Protein AF-A0A2G9PD99-F1 (afdb_monomer_lite)

Sequence (71 aa):
MKKVDKILEEFSNFEIKELEKLKFSGLGKKDVYNISKRFILGQNEFLFGRVEPRDNSELSKVFLFKKSNDS

Foldseek 3Di:
DDDPVVVVVVCVPDDDPDDDDDDDPDQPQWDWDPKDPWDDDPNWIKIKTWTGHPPPDPDTDIDIDIDDPDD

Secondary structure (DSSP, 8-state):
---HHHHHHHHHTS------PPP--S-TTEEEESPPPPEEETTEEEEEEEEEESS--S--EEEEEEPP---

Radius of gyration: 16.62 Å; chains: 1; bounding box: 36×43×35 Å

Structure (mmCIF, N/CA/C/O backbone):
data_AF-A0A2G9PD99-F1
#
_entry.id   AF-A0A2G9PD99-F1
#
loop_
_atom_site.group_PDB
_atom_site.id
_atom_site.type_symbol
_atom_site.label_atom_id
_atom_site.label_alt_id
_atom_site.label_comp_id
_atom_site.label_asym_id
_atom_site.label_entity_id
_atom_site.label_seq_id
_atom_site.pdbx_PDB_ins_code
_atom_site.Cartn_x
_atom_site.Cartn_y
_atom_site.Cartn_z
_atom_site.occupancy
_atom_site.B_iso_or_equiv
_atom_site.auth_seq_id
_atom_site.auth_comp_id
_atom_site.auth_asym_id
_atom_site.auth_atom_id
_atom_site.pdbx_PDB_model_num
ATOM 1 N N . MET A 1 1 ? 12.171 29.249 14.445 1.00 77.88 1 MET A N 1
ATOM 2 C CA . MET A 1 1 ? 11.937 28.073 13.579 1.00 77.88 1 MET A CA 1
ATOM 3 C C . MET A 1 1 ? 12.982 27.019 13.921 1.00 77.88 1 MET A C 1
ATOM 5 O O . MET A 1 1 ? 14.161 27.356 13.912 1.00 77.88 1 MET A O 1
ATOM 9 N N . LYS A 1 2 ? 12.586 25.801 14.318 1.00 80.75 2 LYS A N 1
ATOM 10 C CA . LYS A 1 2 ? 13.554 24.710 14.541 1.00 80.75 2 LYS A CA 1
ATOM 11 C C . LYS A 1 2 ? 14.083 24.229 13.180 1.00 80.75 2 LYS A C 1
ATOM 13 O O . LYS A 1 2 ? 13.346 24.266 12.199 1.00 80.75 2 LYS A O 1
ATOM 18 N N . LYS A 1 3 ? 15.352 23.812 13.113 1.00 93.81 3 LYS A N 1
ATOM 19 C CA . LYS A 1 3 ? 15.906 23.139 11.924 1.00 93.81 3 LYS A CA 1
ATOM 20 C C . LYS A 1 3 ? 15.293 21.742 11.799 1.00 93.81 3 LYS A C 1
ATOM 22 O O . LYS A 1 3 ? 14.989 21.137 12.825 1.00 93.81 3 LYS A O 1
ATOM 27 N N . VAL A 1 4 ? 15.163 21.239 10.571 1.00 93.38 4 VAL A N 1
ATOM 28 C CA . VAL A 1 4 ? 14.609 19.902 10.283 1.00 93.38 4 VAL A CA 1
ATOM 29 C C . VAL A 1 4 ? 15.329 18.820 11.089 1.00 93.38 4 VAL A C 1
ATOM 31 O O . VAL A 1 4 ? 14.661 18.004 11.712 1.00 93.38 4 VAL A O 1
ATOM 34 N N . ASP A 1 5 ? 16.658 18.892 11.195 1.00 94.00 5 ASP A N 1
ATOM 35 C CA . ASP A 1 5 ? 17.466 17.916 11.941 1.00 94.00 5 ASP A CA 1
ATOM 36 C C . ASP A 1 5 ? 17.031 17.784 13.407 1.00 94.00 5 ASP A C 1
ATOM 38 O O . ASP A 1 5 ? 16.871 16.680 13.915 1.00 94.00 5 ASP A O 1
ATOM 42 N N . LYS A 1 6 ? 16.743 18.913 14.072 1.00 92.62 6 LYS A N 1
ATOM 43 C CA . LYS A 1 6 ? 16.272 18.913 15.467 1.00 92.62 6 LYS A CA 1
ATOM 44 C C . LYS A 1 6 ? 14.865 18.336 15.605 1.00 92.62 6 LYS A C 1
ATOM 46 O O . LYS A 1 6 ? 14.553 17.715 16.610 1.00 92.62 6 LYS A O 1
ATOM 51 N N . ILE A 1 7 ? 14.006 18.555 14.609 1.00 93.81 7 ILE A N 1
ATOM 52 C CA . ILE A 1 7 ? 12.644 18.004 14.598 1.00 93.81 7 ILE A CA 1
ATOM 53 C C . ILE A 1 7 ? 12.696 16.482 14.392 1.00 93.81 7 ILE A C 1
ATOM 55 O O . ILE A 1 7 ? 11.931 15.754 15.020 1.00 93.81 7 ILE A O 1
ATOM 59 N N . LEU A 1 8 ? 13.614 15.998 13.550 1.00 92.94 8 LEU A N 1
ATOM 60 C CA . LEU A 1 8 ? 13.826 14.568 13.324 1.00 92.94 8 LEU A CA 1
ATOM 61 C C . LEU A 1 8 ? 14.377 13.858 14.566 1.00 92.94 8 LEU A C 1
ATOM 63 O O . LEU A 1 8 ? 13.908 12.770 14.880 1.00 92.94 8 LEU A O 1
ATOM 67 N N . GLU A 1 9 ? 15.314 14.474 15.289 1.00 92.31 9 GLU A N 1
ATOM 68 C CA . GLU A 1 9 ? 15.854 13.939 16.549 1.00 92.31 9 GLU A CA 1
ATOM 69 C C . GLU A 1 9 ? 14.779 13.852 17.649 1.00 92.31 9 GLU A C 1
ATOM 71 O O . GLU A 1 9 ? 14.676 12.861 18.371 1.00 92.31 9 GLU A O 1
ATOM 76 N N . GLU A 1 10 ? 13.913 14.863 17.759 1.00 91.88 10 G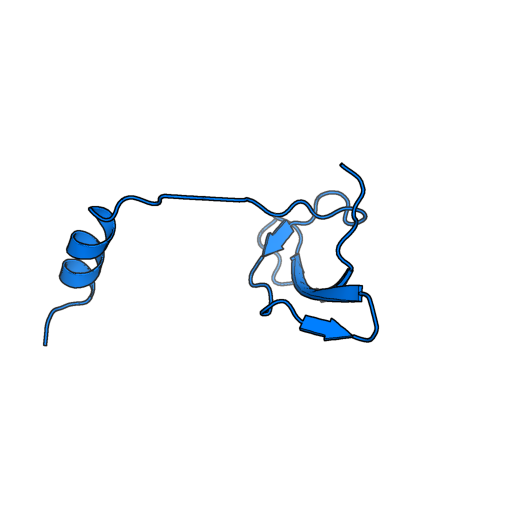LU A N 1
ATOM 77 C CA . GLU A 1 10 ? 12.768 14.817 18.677 1.00 91.88 10 GLU A CA 1
ATOM 78 C C . GLU A 1 10 ? 11.792 13.689 18.297 1.00 91.88 10 GLU A C 1
ATOM 80 O O . GLU A 1 10 ? 11.297 12.978 19.171 1.00 91.88 10 GLU A O 1
ATOM 85 N N . PHE A 1 11 ? 11.556 13.480 16.997 1.00 89.88 11 PHE A N 1
ATOM 86 C CA . PHE A 1 11 ? 10.694 12.409 16.497 1.00 89.88 11 PHE A CA 1
ATOM 87 C C . PHE A 1 11 ? 11.309 11.010 16.641 1.00 89.88 11 PHE A C 1
ATOM 89 O O . PHE A 1 11 ? 10.577 10.052 16.867 1.00 89.88 11 PHE A O 1
ATOM 96 N N . SER A 1 12 ? 12.633 10.854 16.550 1.00 88.06 12 SER A N 1
ATOM 97 C CA . SER A 1 12 ? 13.273 9.534 16.654 1.00 88.06 12 SER A CA 1
ATOM 98 C C . SER A 1 12 ? 13.142 8.908 18.043 1.00 88.06 12 SER A C 1
ATOM 100 O O . SER A 1 12 ? 13.281 7.698 18.181 1.00 88.06 12 SER A O 1
ATOM 102 N N . ASN A 1 13 ? 12.854 9.721 19.060 1.00 87.62 13 ASN A N 1
ATOM 103 C CA . ASN A 1 13 ? 12.558 9.260 20.416 1.00 87.62 13 ASN A CA 1
ATOM 104 C C . ASN A 1 13 ? 11.088 8.836 20.598 1.00 87.62 13 ASN A C 1
ATOM 106 O O . ASN A 1 13 ? 10.696 8.430 21.691 1.00 87.62 13 ASN A O 1
ATOM 110 N N . PHE A 1 14 ? 10.258 8.950 19.556 1.00 87.62 14 PHE A N 1
ATOM 111 C CA . PHE A 1 14 ? 8.853 8.571 19.601 1.00 87.62 14 PHE A CA 1
ATOM 112 C C . PHE A 1 14 ? 8.699 7.054 19.453 1.00 87.62 14 PHE A C 1
ATOM 114 O O . PHE A 1 14 ? 9.183 6.449 18.497 1.00 87.62 14 PHE A O 1
ATOM 121 N N . GLU A 1 15 ? 7.991 6.431 20.390 1.00 89.56 15 GLU A N 1
ATOM 122 C CA . GLU A 1 15 ? 7.748 4.991 20.366 1.00 89.56 15 GLU A CA 1
ATOM 123 C C . GLU A 1 15 ? 6.626 4.647 19.373 1.00 89.56 15 GLU A C 1
ATOM 125 O O . GLU A 1 15 ? 5.488 5.117 19.486 1.00 89.56 15 GLU A O 1
ATOM 130 N N . ILE A 1 16 ? 6.939 3.810 18.380 1.00 88.44 16 ILE A N 1
ATOM 131 C CA . ILE A 1 16 ? 5.945 3.282 17.443 1.00 88.44 16 ILE A CA 1
ATOM 132 C C . ILE A 1 16 ? 5.183 2.157 18.144 1.00 88.44 16 ILE A C 1
ATOM 134 O O . ILE A 1 16 ? 5.731 1.085 18.377 1.00 88.44 16 ILE A O 1
ATOM 138 N N . LYS A 1 17 ? 3.906 2.400 18.451 1.00 88.81 17 LYS A N 1
ATOM 139 C CA . LYS A 1 17 ? 3.046 1.428 19.147 1.00 88.81 17 LYS A CA 1
ATOM 140 C C . LYS A 1 17 ? 2.680 0.224 18.284 1.00 88.81 17 LYS A C 1
ATOM 142 O O . LYS A 1 17 ? 2.657 -0.900 18.768 1.00 88.81 17 LYS A O 1
ATOM 147 N N . GLU A 1 18 ? 2.375 0.470 17.013 1.00 90.94 18 GLU A N 1
ATOM 148 C CA . GLU A 1 18 ? 1.907 -0.546 16.073 1.00 90.94 18 GLU A CA 1
ATOM 149 C C . GLU A 1 18 ? 2.514 -0.295 14.693 1.00 90.94 18 GLU A C 1
ATOM 151 O O . GLU A 1 18 ? 2.554 0.839 14.209 1.00 90.94 18 GLU A O 1
ATOM 156 N N . LEU A 1 19 ? 2.996 -1.364 14.058 1.00 90.00 19 LEU A N 1
ATOM 157 C CA . LEU A 1 19 ? 3.596 -1.327 12.731 1.00 90.00 19 LEU A CA 1
ATOM 158 C C . LEU A 1 19 ? 3.148 -2.548 11.934 1.00 90.00 19 LEU A C 1
ATOM 160 O O . LEU A 1 19 ? 3.341 -3.685 12.359 1.00 90.00 19 LEU A O 1
ATOM 164 N N . GLU A 1 20 ? 2.638 -2.310 10.731 1.00 89.88 20 GLU A N 1
ATOM 165 C CA . GLU A 1 20 ? 2.273 -3.362 9.790 1.00 89.88 20 GLU A CA 1
ATOM 166 C C . GLU A 1 20 ? 2.942 -3.098 8.437 1.00 89.88 20 GLU A C 1
ATOM 168 O O . GLU A 1 20 ? 2.874 -1.993 7.893 1.00 89.88 20 GLU A O 1
ATOM 173 N N . LYS A 1 21 ? 3.580 -4.127 7.868 1.00 91.44 21 LYS A N 1
ATOM 174 C CA . LYS A 1 21 ? 4.014 -4.111 6.467 1.00 91.44 21 LYS A CA 1
ATOM 175 C C . LYS A 1 21 ? 2.955 -4.790 5.613 1.00 91.44 21 LYS A C 1
ATOM 177 O O . LYS A 1 21 ? 2.644 -5.958 5.830 1.00 91.44 21 LYS A O 1
ATOM 182 N N . LEU A 1 22 ? 2.461 -4.077 4.606 1.00 93.44 22 LEU A N 1
ATOM 183 C CA . LEU A 1 22 ? 1.500 -4.634 3.658 1.00 93.44 22 LEU A CA 1
ATOM 184 C C . LEU A 1 22 ? 2.169 -5.684 2.771 1.00 93.44 22 LEU A C 1
ATOM 186 O O . LEU A 1 22 ? 3.287 -5.488 2.290 1.00 93.44 22 LEU A O 1
ATOM 190 N N . LYS A 1 23 ? 1.457 -6.785 2.532 1.00 94.62 23 LYS A N 1
ATOM 191 C CA . LYS A 1 23 ? 1.851 -7.825 1.582 1.00 94.62 23 LYS A CA 1
ATOM 192 C C . LYS A 1 23 ? 1.052 -7.651 0.295 1.00 94.62 23 LYS A C 1
ATOM 194 O O . LYS A 1 23 ? -0.167 -7.516 0.333 1.00 94.62 23 LYS A O 1
ATOM 199 N N . PHE A 1 24 ? 1.747 -7.686 -0.837 1.00 95.19 24 PHE A N 1
ATOM 200 C CA . PHE A 1 24 ? 1.151 -7.602 -2.168 1.00 95.19 24 PHE A CA 1
ATOM 201 C C . PHE A 1 24 ? 1.430 -8.894 -2.935 1.00 95.19 24 PHE A C 1
ATOM 203 O O . PHE A 1 24 ? 2.546 -9.411 -2.901 1.00 95.19 24 PHE A O 1
ATOM 210 N N . SER A 1 25 ? 0.421 -9.419 -3.626 1.00 94.81 25 SER A N 1
ATOM 211 C CA . SER A 1 25 ? 0.508 -10.646 -4.424 1.00 94.81 25 SER A CA 1
ATOM 212 C C . SER A 1 25 ? 0.384 -10.345 -5.923 1.00 94.81 25 SER A C 1
ATOM 214 O O . SER A 1 25 ? -0.062 -9.273 -6.326 1.00 94.81 25 SER A O 1
ATOM 216 N N . GLY A 1 26 ? 0.821 -11.283 -6.772 1.00 93.56 26 GLY A N 1
ATOM 217 C CA . GLY A 1 26 ? 0.674 -11.179 -8.233 1.00 93.56 26 GLY A CA 1
ATOM 218 C C . GLY A 1 26 ? 1.711 -10.310 -8.962 1.00 93.56 26 GLY A C 1
ATOM 219 O O . GLY A 1 26 ? 1.539 -10.035 -10.145 1.00 93.56 26 GLY A O 1
ATOM 220 N N . LEU A 1 27 ? 2.795 -9.886 -8.298 1.00 92.12 27 LEU A N 1
ATOM 221 C CA . LEU A 1 27 ? 3.769 -8.924 -8.856 1.00 92.12 27 LEU A CA 1
ATOM 222 C C . LEU A 1 27 ? 5.161 -9.507 -9.167 1.00 92.12 27 LEU A C 1
ATOM 224 O O . LEU A 1 27 ? 6.029 -8.806 -9.701 1.00 92.12 27 LEU A O 1
ATOM 228 N N . GLY A 1 28 ? 5.390 -10.789 -8.870 1.00 91.25 28 GLY A N 1
ATOM 229 C CA . GLY A 1 28 ? 6.698 -11.429 -9.022 1.00 91.25 28 GLY A CA 1
ATOM 230 C C . GLY A 1 28 ? 7.727 -10.844 -8.049 1.00 91.25 28 GLY A C 1
ATOM 231 O O . GLY A 1 28 ? 7.517 -10.884 -6.844 1.00 91.25 28 GLY A O 1
ATOM 232 N N . LYS A 1 29 ? 8.836 -10.305 -8.577 1.00 91.88 29 LYS A N 1
ATOM 233 C CA . LYS A 1 29 ? 9.943 -9.707 -7.798 1.00 91.88 29 LYS A CA 1
ATOM 234 C C . LYS A 1 29 ? 9.907 -8.169 -7.733 1.00 91.88 29 LYS A C 1
ATOM 236 O O . LYS A 1 29 ? 10.937 -7.552 -7.483 1.00 91.88 29 LYS A O 1
ATOM 241 N N . LYS A 1 30 ? 8.774 -7.547 -8.068 1.00 93.88 30 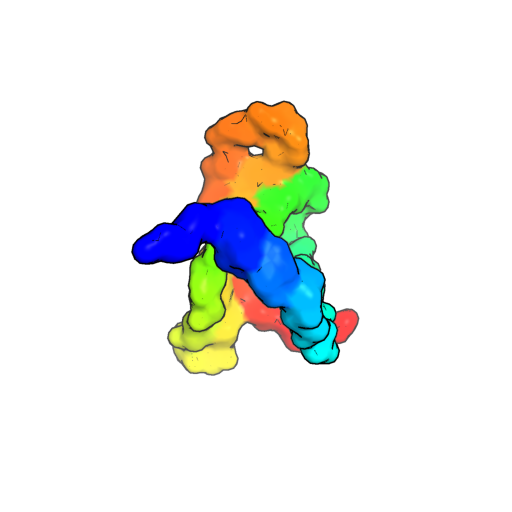LYS A N 1
ATOM 242 C CA . LYS A 1 30 ? 8.640 -6.083 -8.050 1.00 93.88 30 LYS A CA 1
ATOM 243 C C . LYS A 1 30 ? 8.242 -5.600 -6.663 1.00 93.88 30 LYS A C 1
ATOM 245 O O . LYS A 1 30 ? 7.446 -6.254 -5.991 1.00 93.88 30 LYS A O 1
ATOM 250 N N . ASP A 1 31 ? 8.748 -4.435 -6.295 1.00 95.00 31 ASP A N 1
ATOM 251 C CA . ASP A 1 31 ? 8.393 -3.763 -5.056 1.00 95.00 31 ASP A CA 1
ATOM 252 C C . ASP A 1 31 ? 7.109 -2.956 -5.226 1.00 95.00 31 ASP A C 1
ATOM 254 O O . ASP A 1 31 ? 6.788 -2.498 -6.326 1.00 95.00 31 ASP A O 1
ATOM 258 N N . VAL A 1 32 ? 6.403 -2.746 -4.112 1.00 96.56 32 VAL A N 1
ATOM 259 C CA . VAL A 1 32 ? 5.284 -1.804 -4.019 1.00 96.56 32 VAL A CA 1
ATOM 260 C C . VAL A 1 32 ? 5.576 -0.793 -2.927 1.00 96.56 32 VAL A C 1
ATOM 262 O O . VAL A 1 32 ? 5.809 -1.164 -1.777 1.00 96.56 32 VAL A O 1
ATOM 265 N N . TYR A 1 33 ? 5.548 0.487 -3.279 1.00 95.50 33 TYR A N 1
ATOM 266 C CA . TYR A 1 33 ? 5.788 1.585 -2.346 1.00 95.50 33 TYR A CA 1
ATOM 267 C C . TYR A 1 33 ? 5.037 2.848 -2.793 1.00 95.50 33 TYR A C 1
ATOM 269 O O . TYR A 1 33 ? 4.289 2.811 -3.771 1.00 95.50 33 TYR A O 1
ATOM 277 N N . ASN A 1 34 ? 5.173 3.949 -2.042 1.00 96.31 34 ASN A N 1
ATOM 278 C CA . ASN A 1 34 ? 4.483 5.223 -2.300 1.00 96.31 34 ASN A CA 1
ATOM 279 C C . ASN A 1 34 ? 2.988 5.038 -2.614 1.00 96.31 34 ASN A C 1
ATOM 281 O O . ASN A 1 34 ? 2.478 5.505 -3.632 1.00 96.31 34 ASN A O 1
ATOM 285 N N . ILE A 1 35 ? 2.309 4.285 -1.747 1.00 97.44 35 ILE A N 1
ATOM 286 C CA . ILE A 1 35 ? 0.896 3.952 -1.911 1.00 97.44 35 ILE A CA 1
ATOM 287 C C . ILE A 1 35 ? -0.005 5.169 -1.690 1.00 97.44 35 ILE A C 1
ATOM 289 O O . ILE A 1 35 ? 0.322 6.080 -0.927 1.00 97.44 35 ILE A O 1
ATOM 293 N N . SER A 1 36 ? -1.182 5.152 -2.311 1.00 97.94 36 SER A N 1
ATOM 294 C CA . SER A 1 36 ? -2.256 6.073 -1.956 1.00 97.94 36 SER A CA 1
ATOM 295 C C . SER A 1 36 ? -2.833 5.733 -0.582 1.00 97.94 36 SER A C 1
ATOM 297 O O . SER A 1 36 ? -2.684 4.622 -0.064 1.00 97.94 36 SER A O 1
ATOM 299 N N . LYS A 1 37 ? -3.611 6.667 -0.024 1.00 96.94 37 LYS A N 1
ATOM 300 C CA . LYS A 1 37 ? -4.544 6.332 1.054 1.00 96.94 37 LYS A CA 1
ATOM 301 C C . LYS A 1 37 ? -5.501 5.232 0.573 1.00 96.94 37 LYS A C 1
ATOM 303 O O . LYS A 1 37 ? -5.882 5.210 -0.602 1.00 96.94 37 LYS A O 1
ATOM 308 N N . ARG A 1 38 ? -5.883 4.334 1.482 1.00 97.06 38 ARG A N 1
ATOM 309 C CA . ARG A 1 38 ? -6.925 3.332 1.233 1.00 97.06 38 ARG A CA 1
ATOM 310 C C . ARG A 1 38 ? -8.277 4.013 1.012 1.00 97.06 38 ARG A C 1
ATOM 312 O O . ARG A 1 38 ? -8.558 5.040 1.634 1.00 97.06 38 ARG A O 1
ATOM 319 N N . PHE A 1 39 ? -9.105 3.438 0.150 1.00 97.88 39 PHE A N 1
ATOM 320 C CA . PHE A 1 39 ? -10.452 3.923 -0.137 1.00 97.88 39 PHE A CA 1
ATOM 321 C C . PHE A 1 39 ? -11.424 2.765 -0.360 1.00 97.88 39 PHE A C 1
ATOM 323 O O . PHE A 1 39 ? -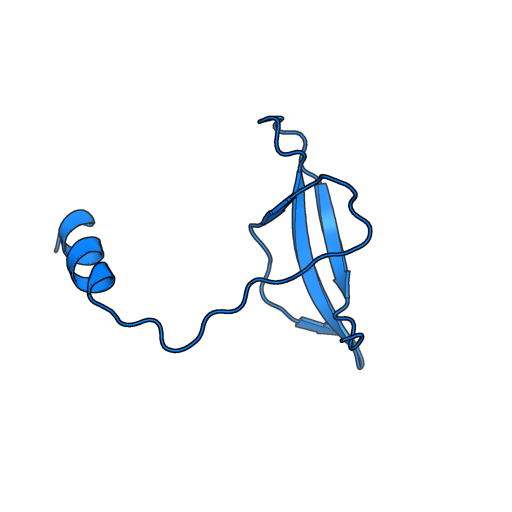11.026 1.661 -0.727 1.00 97.88 39 PHE A O 1
ATOM 330 N N . ILE A 1 40 ? -12.709 3.024 -0.132 1.00 98.06 40 ILE A N 1
ATOM 331 C CA . ILE A 1 40 ? -13.777 2.040 -0.305 1.00 98.06 40 ILE A CA 1
ATOM 332 C C . ILE A 1 40 ? -14.501 2.313 -1.622 1.00 98.06 40 ILE A C 1
ATOM 334 O O . ILE A 1 40 ? -14.872 3.452 -1.902 1.00 98.06 40 ILE A O 1
ATOM 338 N N . LEU A 1 41 ? -14.725 1.264 -2.413 1.00 97.12 41 LEU A N 1
ATOM 339 C CA . LEU A 1 41 ? -15.587 1.296 -3.592 1.00 97.12 41 LEU A CA 1
ATOM 340 C C . LEU A 1 41 ? -16.552 0.105 -3.533 1.00 97.12 41 LEU A C 1
ATOM 342 O O . LEU A 1 41 ? -16.151 -1.060 -3.628 1.00 97.12 41 LEU A O 1
ATOM 346 N N . GLY A 1 42 ? -17.837 0.402 -3.333 1.00 95.94 42 GLY A N 1
ATOM 347 C CA . GLY A 1 42 ? -18.841 -0.610 -3.007 1.00 95.94 42 GLY A CA 1
ATOM 348 C C . GLY A 1 42 ? -18.550 -1.250 -1.647 1.00 95.94 42 GLY A C 1
ATOM 349 O O . GLY A 1 42 ? -18.438 -0.553 -0.646 1.00 95.94 42 GLY A O 1
ATOM 350 N N . GLN A 1 43 ? -18.408 -2.576 -1.617 1.00 95.81 43 GLN A N 1
ATOM 351 C CA . GLN A 1 43 ? -18.107 -3.346 -0.398 1.00 95.81 43 GLN A CA 1
ATOM 352 C C . GLN A 1 43 ? -16.617 -3.692 -0.244 1.00 95.81 43 GLN A C 1
ATOM 354 O O . GLN A 1 43 ? -16.250 -4.482 0.620 1.00 95.81 43 GLN A O 1
ATOM 359 N N . ASN A 1 44 ? -15.750 -3.153 -1.105 1.00 96.50 44 ASN A N 1
ATOM 360 C CA . ASN A 1 44 ? -14.351 -3.559 -1.180 1.00 96.50 44 ASN A CA 1
ATOM 361 C C . ASN A 1 44 ? -13.420 -2.385 -0.852 1.00 96.50 44 ASN A C 1
ATOM 363 O O . ASN A 1 44 ? -13.653 -1.258 -1.292 1.00 96.50 44 ASN A O 1
ATOM 367 N N . GLU A 1 45 ? -12.349 -2.671 -0.110 1.00 97.62 45 GLU A N 1
ATOM 368 C CA . GLU A 1 45 ? -11.260 -1.728 0.158 1.00 97.62 45 GLU A CA 1
ATOM 369 C C . GLU A 1 45 ? -10.172 -1.856 -0.910 1.00 97.62 45 GLU A C 1
ATOM 371 O O . GLU A 1 45 ? -9.763 -2.963 -1.275 1.00 97.62 45 GLU A O 1
ATOM 376 N N . PHE A 1 46 ? -9.692 -0.712 -1.386 1.00 97.81 46 PHE A N 1
ATOM 377 C CA . PHE A 1 46 ? -8.665 -0.604 -2.407 1.00 97.81 46 PHE A CA 1
ATOM 378 C C . PHE A 1 46 ? -7.595 0.426 -2.047 1.00 97.81 46 PHE A C 1
ATOM 380 O O . PHE A 1 46 ? -7.789 1.291 -1.191 1.00 97.81 46 PHE A O 1
ATOM 387 N N . LEU A 1 47 ? -6.464 0.354 -2.743 1.00 98.00 47 LEU A N 1
ATOM 388 C CA . LEU A 1 47 ? -5.436 1.393 -2.779 1.00 98.00 47 LEU A CA 1
ATOM 389 C C . LEU A 1 47 ? -4.704 1.362 -4.124 1.00 98.00 47 LEU A C 1
ATOM 391 O O . LEU A 1 47 ? -4.659 0.322 -4.782 1.00 98.00 47 LEU A O 1
ATOM 395 N N . PHE A 1 48 ? -4.091 2.475 -4.514 1.00 98.25 48 PHE A N 1
ATOM 396 C CA . PHE A 1 48 ? -3.117 2.502 -5.602 1.00 98.25 48 PHE A CA 1
ATOM 397 C C . PHE A 1 48 ? -1.702 2.333 -5.051 1.00 98.25 48 PHE A C 1
ATOM 399 O O . PHE A 1 48 ? -1.383 2.879 -3.996 1.00 98.25 48 PHE A O 1
ATOM 406 N N . GLY A 1 49 ? -0.843 1.608 -5.764 1.00 97.56 49 GLY A N 1
ATOM 407 C CA . GLY A 1 49 ? 0.572 1.465 -5.413 1.00 97.56 49 GLY A CA 1
ATOM 408 C C . GLY A 1 49 ? 1.487 1.700 -6.608 1.00 97.56 49 GLY A C 1
ATOM 409 O O . GLY A 1 49 ? 1.165 1.275 -7.722 1.00 97.56 49 GLY A O 1
ATOM 410 N N . ARG A 1 50 ? 2.632 2.357 -6.371 1.00 96.81 50 ARG A N 1
ATOM 411 C CA . ARG A 1 50 ? 3.734 2.414 -7.339 1.00 96.81 50 ARG A CA 1
ATOM 412 C C . ARG A 1 50 ? 4.435 1.061 -7.330 1.00 96.81 50 ARG A C 1
ATOM 414 O O . ARG A 1 50 ? 4.865 0.609 -6.272 1.00 96.81 50 ARG A O 1
ATOM 421 N N . VAL A 1 51 ? 4.531 0.432 -8.498 1.00 96.38 51 VAL A N 1
ATOM 422 C CA . VAL A 1 51 ? 5.146 -0.883 -8.695 1.00 96.38 51 VAL A CA 1
ATOM 423 C C . VAL A 1 51 ? 6.355 -0.749 -9.604 1.00 96.38 51 VAL A C 1
ATOM 425 O O . VAL A 1 51 ? 6.227 -0.259 -10.729 1.00 96.38 51 VAL A O 1
ATOM 428 N N . GLU A 1 52 ? 7.509 -1.212 -9.136 1.00 95.62 52 GLU A N 1
ATOM 429 C CA . GLU A 1 52 ? 8.787 -1.045 -9.833 1.00 95.62 52 GLU A CA 1
ATOM 430 C C . GLU A 1 52 ? 9.733 -2.218 -9.527 1.00 95.62 52 GLU A C 1
ATOM 432 O O . GLU A 1 52 ? 9.685 -2.780 -8.426 1.00 95.62 52 GLU A O 1
ATOM 437 N N . PRO A 1 53 ? 10.571 -2.655 -10.480 1.00 93.38 53 PRO A N 1
ATOM 438 C CA . PRO A 1 53 ? 11.666 -3.567 -10.172 1.00 93.38 53 PRO A CA 1
ATOM 439 C C . PRO A 1 53 ? 12.679 -2.918 -9.212 1.00 93.38 53 PRO A C 1
ATOM 441 O O . PRO A 1 53 ? 12.890 -1.712 -9.230 1.00 93.38 53 PRO A O 1
ATOM 444 N N . ARG A 1 54 ? 13.351 -3.723 -8.381 1.00 90.06 54 ARG A N 1
ATOM 445 C CA . ARG A 1 54 ? 14.339 -3.229 -7.399 1.00 90.06 54 ARG A CA 1
ATOM 446 C C . ARG A 1 54 ? 15.613 -2.647 -8.036 1.00 90.06 54 ARG A C 1
ATOM 448 O O . ARG A 1 54 ? 16.412 -2.028 -7.346 1.00 90.06 54 ARG A O 1
ATOM 455 N N . ASP A 1 55 ? 15.843 -2.880 -9.322 1.00 88.81 55 ASP A N 1
ATOM 456 C CA . ASP A 1 55 ? 17.115 -2.652 -10.022 1.00 88.81 55 ASP A CA 1
ATOM 457 C C . ASP A 1 55 ? 17.431 -1.179 -10.357 1.00 88.81 55 ASP A C 1
ATOM 459 O O . ASP A 1 55 ? 18.233 -0.915 -11.249 1.00 88.81 55 ASP A O 1
ATOM 463 N N . ASN A 1 56 ? 16.857 -0.217 -9.622 1.00 69.38 56 ASN A N 1
ATOM 464 C CA . ASN A 1 56 ? 16.983 1.229 -9.862 1.00 69.38 56 ASN A CA 1
ATOM 465 C C . ASN A 1 56 ? 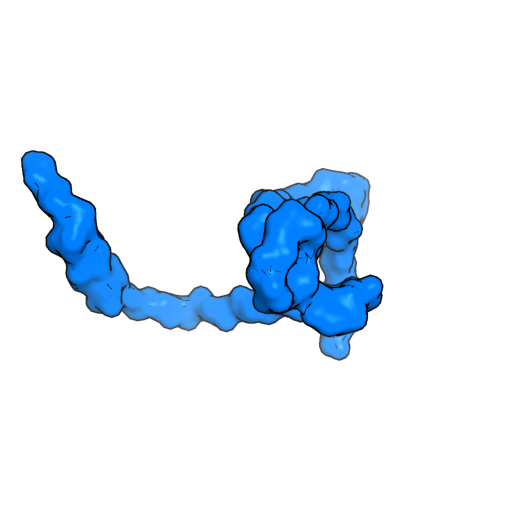16.591 1.653 -11.290 1.00 69.38 56 ASN A C 1
ATOM 467 O O . ASN A 1 56 ? 17.093 2.650 -11.811 1.00 69.38 56 ASN A O 1
ATOM 471 N N . SER A 1 57 ? 15.698 0.904 -11.940 1.00 72.56 57 SER A N 1
ATOM 472 C CA . SER A 1 57 ? 15.055 1.365 -13.164 1.00 72.56 57 SER A CA 1
ATOM 473 C C . SER A 1 57 ? 13.977 2.398 -12.827 1.00 72.56 57 SER A C 1
ATOM 475 O O . SER A 1 57 ? 13.136 2.160 -11.972 1.00 72.56 57 SER A O 1
ATOM 477 N N . GLU A 1 58 ? 13.933 3.520 -13.549 1.00 80.44 58 GLU A N 1
ATOM 478 C CA . GLU A 1 58 ? 12.851 4.527 -13.457 1.00 80.44 58 GLU A CA 1
ATOM 479 C C . GLU A 1 58 ? 11.530 4.036 -14.101 1.00 80.44 58 GLU A C 1
ATOM 481 O O . GLU A 1 58 ? 10.663 4.812 -14.514 1.00 80.44 58 GLU A O 1
ATOM 486 N N . LEU A 1 59 ? 11.382 2.718 -14.257 1.00 85.94 59 LEU A N 1
ATOM 487 C CA . LEU A 1 59 ? 10.284 2.069 -14.963 1.00 85.94 59 LEU A CA 1
ATOM 488 C C . LEU A 1 59 ? 9.187 1.670 -13.978 1.00 85.94 59 LEU A C 1
ATOM 490 O O . LEU A 1 59 ? 8.959 0.489 -13.698 1.00 85.94 59 LEU A O 1
ATOM 494 N N . SER A 1 60 ? 8.463 2.675 -13.494 1.00 90.06 60 SER A N 1
ATOM 495 C CA . SER A 1 60 ? 7.319 2.470 -12.609 1.00 90.06 60 SER A CA 1
ATOM 496 C C . SER A 1 60 ? 5.986 2.377 -13.349 1.00 90.06 60 SER A C 1
ATOM 498 O O . SER A 1 60 ? 5.755 2.982 -14.397 1.00 90.06 60 SER A O 1
ATOM 500 N N . LYS A 1 61 ? 5.065 1.610 -12.764 1.00 94.69 61 LYS A N 1
ATOM 501 C CA . LYS A 1 61 ? 3.646 1.586 -13.135 1.00 94.69 61 LYS A CA 1
ATOM 502 C C . LYS A 1 61 ? 2.788 1.723 -11.886 1.00 94.69 61 LYS A C 1
ATOM 504 O O . LYS A 1 61 ? 3.185 1.294 -10.806 1.00 94.69 61 LYS A O 1
ATOM 509 N N . VAL A 1 62 ? 1.597 2.289 -12.039 1.00 97.12 62 VAL A 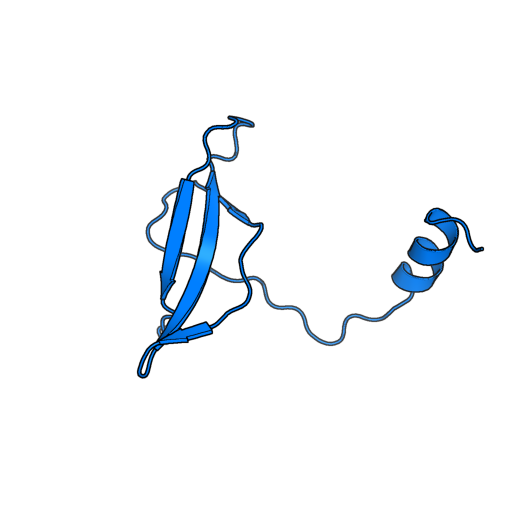N 1
ATOM 510 C CA . VAL A 1 62 ? 0.610 2.378 -10.957 1.00 97.12 62 VAL A CA 1
ATOM 511 C C . VAL A 1 62 ? -0.421 1.272 -11.135 1.00 97.12 62 VAL A C 1
ATOM 513 O O . VAL A 1 62 ? -0.990 1.121 -12.215 1.00 97.12 62 VAL A O 1
ATOM 516 N N . PHE A 1 63 ? -0.663 0.508 -10.072 1.00 97.56 63 PHE A N 1
ATOM 517 C CA . PHE A 1 63 ? -1.665 -0.557 -10.040 1.00 97.56 63 PHE A CA 1
ATOM 518 C C . PHE A 1 63 ? -2.708 -0.285 -8.960 1.00 97.56 63 PHE A C 1
ATOM 520 O O . PHE A 1 63 ? -2.391 0.282 -7.914 1.00 97.56 63 PHE A O 1
ATOM 527 N N . LEU A 1 64 ? -3.944 -0.721 -9.215 1.00 97.56 64 LEU A N 1
ATOM 528 C CA . LEU A 1 64 ? -5.005 -0.792 -8.216 1.00 97.56 64 LEU A CA 1
ATOM 529 C C . LEU A 1 64 ? -4.939 -2.148 -7.508 1.00 97.56 64 LEU A C 1
ATOM 531 O O . LEU A 1 64 ? -5.000 -3.192 -8.156 1.00 97.56 64 LEU A O 1
ATOM 535 N N . PHE A 1 65 ? -4.872 -2.126 -6.182 1.00 97.44 65 PHE A N 1
ATOM 536 C CA . PHE A 1 65 ? -4.895 -3.314 -5.339 1.00 97.44 65 PHE A CA 1
ATOM 537 C C . PHE A 1 65 ? -6.196 -3.372 -4.562 1.00 97.44 65 PHE A C 1
ATOM 539 O O . PHE A 1 65 ? -6.623 -2.374 -3.987 1.00 97.44 65 PHE A O 1
ATOM 546 N N . LYS A 1 66 ? -6.803 -4.555 -4.528 1.00 97.25 66 LYS A N 1
ATOM 547 C CA . LYS A 1 66 ? -7.945 -4.876 -3.675 1.00 97.25 66 LYS A CA 1
ATOM 548 C C . LYS A 1 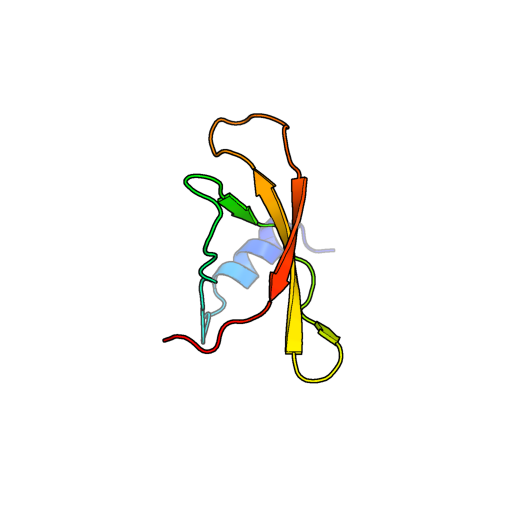66 ? -7.431 -5.564 -2.415 1.00 97.25 66 LYS A C 1
ATOM 550 O O . LYS A 1 66 ? -6.593 -6.459 -2.519 1.00 97.25 66 LYS A O 1
ATOM 555 N N . LYS A 1 67 ? -7.943 -5.191 -1.242 1.00 96.19 67 LYS A N 1
ATOM 556 C CA . LYS A 1 67 ? -7.670 -5.932 -0.006 1.00 96.19 67 LYS A CA 1
ATOM 557 C C . LYS A 1 67 ? -8.206 -7.359 -0.139 1.00 96.19 67 LYS A C 1
ATOM 559 O O . LYS A 1 67 ? -9.395 -7.540 -0.407 1.00 96.19 67 LYS A O 1
ATOM 564 N N . SER A 1 68 ? -7.331 -8.347 0.038 1.00 92.50 68 SER A N 1
ATOM 565 C CA . SER A 1 68 ? -7.760 -9.730 0.248 1.00 92.50 68 SER A CA 1
ATOM 566 C C . SER A 1 68 ? -7.980 -9.970 1.739 1.00 92.50 68 SER A C 1
ATOM 568 O O . SER A 1 68 ? -7.266 -9.405 2.569 1.00 92.50 68 SER A O 1
ATOM 570 N N . ASN A 1 69 ? -8.976 -10.793 2.059 1.00 80.62 69 ASN A N 1
ATOM 571 C CA . ASN A 1 69 ? -9.196 -11.303 3.412 1.00 80.62 69 ASN A CA 1
ATOM 572 C C . ASN A 1 69 ? -8.475 -12.643 3.638 1.00 80.62 69 ASN A C 1
ATOM 574 O O . ASN A 1 69 ? -8.613 -13.227 4.711 1.00 80.62 69 ASN A O 1
ATOM 578 N N . ASP A 1 70 ? -7.734 -13.135 2.641 1.00 62.72 70 ASP A N 1
ATOM 579 C CA . ASP A 1 70 ? -6.963 -14.367 2.770 1.00 62.72 70 ASP A CA 1
ATOM 580 C C . ASP A 1 70 ? -5.806 -14.137 3.750 1.00 62.72 70 ASP A C 1
ATOM 582 O O . ASP A 1 70 ? -4.995 -13.223 3.570 1.00 62.72 70 ASP A O 1
ATOM 586 N N . SER A 1 71 ? -5.811 -14.933 4.821 1.00 50.78 71 SER A N 1
ATOM 587 C CA . SER A 1 71 ? -4.874 -14.883 5.953 1.00 50.78 71 SER A CA 1
ATOM 588 C C . SER A 1 71 ? -3.474 -15.366 5.580 1.00 50.78 71 SER A C 1
ATOM 590 O O . SER A 1 71 ? -3.381 -16.398 4.878 1.00 50.78 71 SER A O 1
#

pLDDT: mean 91.46, std 8.34, range [50.78, 98.25]